Protein AF-A0AA36B0B9-F1 (afdb_monomer_lite)

Structure (mmCIF, N/CA/C/O backbone):
data_AF-A0AA36B0B9-F1
#
_entry.id   AF-A0AA36B0B9-F1
#
loop_
_atom_site.group_PDB
_atom_site.id
_atom_site.type_symbol
_atom_site.label_atom_id
_atom_site.label_alt_id
_atom_site.label_comp_id
_atom_site.label_asym_id
_atom_site.label_entity_id
_atom_site.label_seq_id
_atom_site.pdbx_PDB_ins_code
_atom_site.Cartn_x
_atom_site.Cartn_y
_atom_site.Cartn_z
_atom_site.occupancy
_atom_site.B_iso_or_equiv
_atom_site.auth_seq_id
_atom_site.auth_comp_id
_atom_site.auth_asym_id
_atom_site.auth_atom_id
_atom_site.pdbx_PDB_model_num
ATOM 1 N N . MET A 1 1 ? 51.463 -8.837 -6.310 1.00 47.09 1 MET A N 1
ATOM 2 C CA . MET A 1 1 ? 50.079 -8.739 -6.824 1.00 47.09 1 MET A CA 1
ATOM 3 C C . MET A 1 1 ? 49.243 -9.817 -6.148 1.00 47.09 1 MET A C 1
ATOM 5 O O . MET A 1 1 ? 49.534 -10.988 -6.339 1.00 47.09 1 MET A O 1
ATOM 9 N N . ARG A 1 2 ? 48.297 -9.448 -5.275 1.00 46.97 2 ARG A N 1
ATOM 10 C CA . ARG A 1 2 ? 47.425 -10.401 -4.565 1.00 46.97 2 ARG A CA 1
ATOM 11 C C . ARG A 1 2 ? 46.109 -10.526 -5.333 1.00 46.97 2 ARG A C 1
ATOM 13 O O . ARG A 1 2 ? 45.317 -9.591 -5.326 1.00 46.97 2 ARG A O 1
ATOM 20 N N . CYS A 1 3 ? 45.891 -11.656 -5.999 1.00 54.66 3 CYS A N 1
ATOM 21 C CA . CYS A 1 3 ? 44.579 -12.015 -6.536 1.00 54.66 3 CYS A CA 1
ATOM 22 C C . CYS A 1 3 ? 43.652 -12.417 -5.376 1.00 54.66 3 CYS A C 1
ATOM 24 O O . CYS A 1 3 ? 44.050 -13.187 -4.503 1.00 54.66 3 CYS A O 1
ATOM 26 N N . HIS A 1 4 ? 42.421 -11.897 -5.352 1.00 61.12 4 HIS A N 1
ATOM 27 C CA . HIS A 1 4 ? 41.407 -12.234 -4.347 1.00 61.12 4 HIS A CA 1
ATOM 28 C C . HIS A 1 4 ? 40.886 -13.668 -4.561 1.00 61.12 4 HIS A C 1
ATOM 30 O O . HIS A 1 4 ? 39.875 -13.892 -5.221 1.00 61.12 4 HIS A O 1
ATOM 36 N N . ALA A 1 5 ? 41.587 -14.646 -3.990 1.00 58.28 5 ALA A N 1
ATOM 37 C CA . ALA A 1 5 ? 41.318 -16.083 -4.096 1.00 58.28 5 ALA A CA 1
ATOM 38 C C . ALA A 1 5 ? 40.182 -16.586 -3.172 1.00 58.28 5 ALA A C 1
ATOM 40 O O . ALA A 1 5 ? 40.292 -17.653 -2.582 1.00 58.28 5 ALA A O 1
ATOM 41 N N . GLY A 1 6 ? 39.100 -15.816 -3.002 1.00 57.31 6 GLY A N 1
ATOM 42 C CA . GLY A 1 6 ? 37.990 -16.176 -2.099 1.00 57.31 6 GLY A CA 1
ATOM 43 C C . GLY A 1 6 ? 36.707 -16.648 -2.789 1.00 57.31 6 GLY A C 1
ATOM 44 O O . GLY A 1 6 ? 35.738 -16.966 -2.108 1.00 57.31 6 GLY A O 1
ATOM 45 N N . ARG A 1 7 ? 36.649 -16.616 -4.127 1.00 56.81 7 ARG A N 1
ATOM 46 C CA . ARG A 1 7 ? 35.413 -16.885 -4.886 1.00 56.81 7 ARG A CA 1
ATOM 47 C C . ARG A 1 7 ? 35.682 -17.436 -6.292 1.00 56.81 7 ARG A C 1
ATOM 49 O O . ARG A 1 7 ? 35.030 -17.055 -7.258 1.00 56.81 7 ARG A O 1
ATOM 56 N N . CYS A 1 8 ? 36.740 -18.235 -6.412 1.00 53.53 8 CYS A N 1
ATOM 57 C CA . CYS A 1 8 ? 37.037 -18.987 -7.625 1.00 53.53 8 CYS A CA 1
ATOM 58 C C . CYS A 1 8 ? 36.591 -20.426 -7.381 1.00 53.53 8 CYS A C 1
ATOM 60 O O . CYS A 1 8 ? 37.296 -21.189 -6.724 1.00 53.53 8 CYS A O 1
ATOM 62 N N . ASP A 1 9 ? 35.417 -20.784 -7.888 1.00 60.59 9 ASP A N 1
ATOM 63 C CA . ASP A 1 9 ? 34.773 -22.075 -7.634 1.00 60.59 9 ASP A CA 1
ATOM 64 C C . ASP A 1 9 ? 35.357 -23.186 -8.519 1.00 60.59 9 ASP A C 1
ATOM 66 O O . ASP A 1 9 ? 34.605 -23.997 -9.047 1.00 60.59 9 ASP A O 1
ATOM 70 N N . GLY A 1 10 ? 36.678 -23.174 -8.759 1.00 55.34 10 GLY A N 1
ATOM 71 C CA . GLY A 1 10 ? 37.437 -24.247 -9.417 1.00 55.34 10 GLY A CA 1
ATOM 72 C C . GLY A 1 10 ? 36.751 -24.882 -10.627 1.00 55.34 10 GLY A C 1
ATOM 73 O O . GLY A 1 10 ? 36.860 -26.092 -10.817 1.00 55.34 10 GLY A O 1
ATOM 74 N N . GLY A 1 11 ? 35.985 -24.096 -11.391 1.00 57.12 11 GLY A N 1
ATOM 75 C CA . GLY A 1 11 ? 35.066 -24.629 -12.380 1.00 57.12 11 GLY A CA 1
ATOM 76 C C . GLY A 1 11 ? 35.866 -25.377 -13.426 1.00 57.12 11 GLY A C 1
ATOM 77 O O . GLY A 1 11 ? 36.594 -24.747 -14.192 1.00 57.12 11 GLY A O 1
ATOM 78 N N . ALA A 1 12 ? 35.745 -26.708 -13.433 1.00 58.59 12 ALA A N 1
ATOM 79 C CA . ALA A 1 12 ? 36.278 -27.551 -14.489 1.00 58.59 12 ALA A CA 1
ATOM 80 C C . ALA A 1 12 ? 35.961 -26.876 -15.824 1.00 58.59 12 ALA A C 1
ATOM 82 O O . ALA A 1 12 ? 34.815 -26.470 -16.037 1.00 58.59 12 ALA A O 1
ATOM 83 N N . PHE A 1 13 ? 36.982 -26.694 -16.662 1.00 56.44 13 PHE A N 1
ATOM 84 C CA . PHE A 1 13 ? 36.876 -26.071 -17.976 1.00 56.44 13 PHE A CA 1
ATOM 85 C C . PHE A 1 13 ? 35.848 -26.874 -18.782 1.00 56.44 13 PHE A C 1
ATOM 87 O O . PHE A 1 13 ? 36.167 -27.901 -19.378 1.00 56.44 13 PHE A O 1
ATOM 94 N N . ARG A 1 14 ? 34.568 -26.493 -18.691 1.00 61.16 14 ARG A N 1
ATOM 95 C CA . ARG A 1 14 ? 33.491 -27.186 -19.389 1.00 61.16 14 ARG A CA 1
ATOM 96 C C . ARG A 1 14 ? 33.764 -26.968 -20.866 1.00 61.16 14 ARG A C 1
ATOM 98 O O . ARG A 1 14 ? 33.907 -25.822 -21.294 1.00 61.16 14 ARG A O 1
ATOM 105 N N . ALA A 1 15 ? 33.859 -28.061 -21.620 1.00 61.28 15 ALA A N 1
ATOM 106 C CA . ALA A 1 15 ? 33.877 -27.994 -23.071 1.00 61.28 15 ALA A CA 1
ATOM 107 C C . ALA A 1 15 ? 32.731 -27.069 -23.528 1.00 61.28 15 ALA A C 1
ATOM 109 O O . ALA A 1 15 ? 31.629 -27.174 -22.973 1.00 61.28 15 ALA A O 1
ATOM 110 N N . PRO A 1 16 ? 32.977 -26.131 -24.461 1.00 61.66 16 PRO A N 1
ATOM 111 C CA . PRO A 1 16 ? 31.937 -25.227 -24.923 1.00 61.66 16 PRO A CA 1
ATOM 112 C C . PRO A 1 16 ? 30.772 -26.065 -25.451 1.00 61.66 16 PRO A C 1
ATOM 114 O O . PRO A 1 16 ? 30.942 -26.894 -26.345 1.00 61.66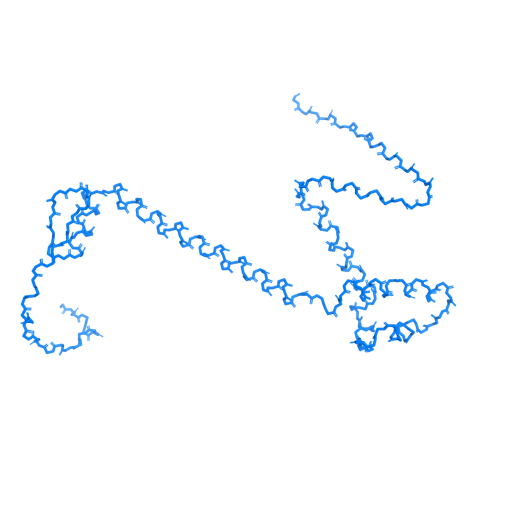 16 PRO A O 1
ATOM 117 N N . ALA A 1 17 ? 29.601 -25.887 -24.838 1.00 62.81 17 ALA A N 1
ATOM 118 C CA . ALA A 1 17 ? 28.364 -26.504 -25.293 1.00 62.81 17 ALA A CA 1
ATOM 119 C C . ALA A 1 17 ? 28.145 -26.171 -26.784 1.00 62.81 17 ALA A C 1
ATOM 121 O O . ALA A 1 17 ? 28.557 -25.089 -27.219 1.00 62.81 17 ALA A O 1
ATOM 122 N N . PRO A 1 18 ? 27.520 -27.069 -27.571 1.00 57.31 18 PRO A N 1
ATOM 123 C CA . PRO A 1 18 ? 27.262 -26.813 -28.984 1.00 57.31 18 PRO A CA 1
ATOM 124 C C . PRO A 1 18 ? 26.549 -25.468 -29.136 1.00 57.31 18 PRO A C 1
A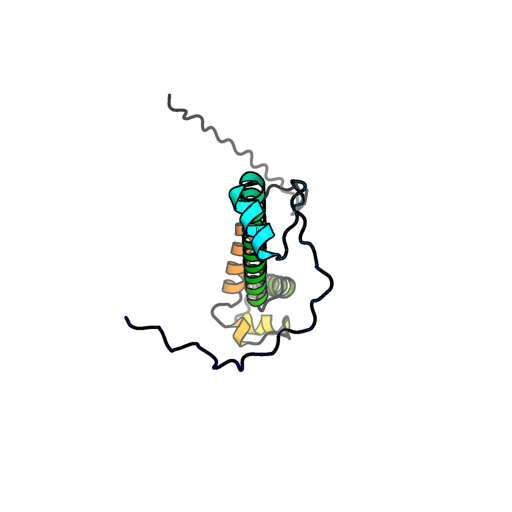TOM 126 O O . PRO A 1 18 ? 25.562 -25.210 -28.447 1.00 57.31 18 PRO A O 1
ATOM 129 N N . SER A 1 19 ? 27.113 -24.614 -29.998 1.00 59.12 19 SER A N 1
ATOM 130 C CA . SER A 1 19 ? 26.667 -23.247 -30.278 1.00 59.12 19 SER A CA 1
ATOM 131 C C . SER A 1 19 ? 25.138 -23.189 -30.352 1.00 59.12 19 SER A C 1
ATOM 133 O O . SER A 1 19 ? 24.585 -23.668 -31.347 1.00 59.12 19 SER A O 1
ATOM 135 N N . PRO A 1 20 ? 24.433 -22.610 -29.358 1.00 59.88 20 PRO A N 1
ATOM 136 C CA . PRO A 1 20 ? 23.011 -22.361 -29.519 1.00 59.88 20 PRO A CA 1
ATOM 137 C C . PRO A 1 20 ? 22.862 -21.458 -30.742 1.00 59.88 20 PRO A C 1
ATOM 139 O O . PRO A 1 20 ? 23.645 -20.519 -30.902 1.00 59.88 20 PRO A O 1
ATOM 142 N N . ALA A 1 21 ? 21.921 -21.787 -31.634 1.00 62.19 21 ALA A N 1
ATOM 143 C CA . ALA A 1 21 ? 21.576 -20.960 -32.787 1.00 62.19 21 ALA A CA 1
ATOM 144 C C . ALA A 1 21 ? 21.596 -19.489 -32.353 1.00 62.19 21 ALA A C 1
ATOM 146 O O . ALA A 1 21 ? 20.929 -19.153 -31.377 1.00 62.19 21 ALA A O 1
ATOM 147 N N . LEU A 1 22 ? 22.460 -18.682 -32.983 1.00 64.50 22 LEU A N 1
ATOM 148 C CA . LEU A 1 22 ? 22.851 -17.344 -32.529 1.00 64.50 22 LEU A CA 1
ATOM 149 C C . LEU A 1 22 ? 21.615 -16.524 -32.137 1.00 64.50 22 LEU A C 1
ATOM 151 O O . LEU A 1 22 ? 20.951 -15.952 -32.997 1.00 64.50 22 LEU A O 1
ATOM 155 N N . VAL A 1 23 ? 21.298 -16.476 -30.841 1.00 76.75 23 VAL A N 1
ATOM 156 C CA . VAL A 1 23 ? 20.215 -15.635 -30.336 1.00 76.75 23 VAL A CA 1
ATOM 157 C C . VAL A 1 23 ? 20.712 -14.203 -30.463 1.00 76.75 23 VAL A C 1
ATOM 159 O O . VAL A 1 23 ? 21.565 -13.762 -29.689 1.00 76.75 23 VAL A O 1
ATOM 162 N N . SER A 1 24 ? 20.236 -13.495 -31.484 1.00 87.50 24 SER A N 1
ATOM 163 C CA . SER A 1 24 ? 20.523 -12.079 -31.657 1.00 87.50 24 SER A CA 1
ATOM 164 C C . SER A 1 24 ? 19.704 -11.268 -30.657 1.00 87.50 24 SER A C 1
ATOM 166 O O . SER A 1 24 ? 18.507 -11.468 -30.463 1.00 87.50 24 SER A O 1
ATOM 168 N N . PHE A 1 25 ? 20.372 -10.342 -29.980 1.00 92.44 25 PHE A N 1
ATOM 169 C CA . PHE A 1 25 ? 19.751 -9.372 -29.092 1.00 92.44 25 PHE A CA 1
ATOM 170 C C . PHE A 1 25 ? 19.694 -8.030 -29.809 1.00 92.44 25 PHE A C 1
ATOM 172 O O . PHE A 1 25 ? 20.628 -7.231 -29.717 1.00 92.44 25 PHE A O 1
ATOM 179 N N . ASP A 1 26 ? 18.597 -7.781 -30.512 1.00 95.19 26 ASP A N 1
ATOM 180 C CA . ASP A 1 26 ? 18.438 -6.588 -31.342 1.00 95.19 26 ASP A CA 1
ATOM 181 C C . ASP A 1 26 ? 18.070 -5.359 -30.508 1.00 95.19 26 ASP A C 1
ATOM 183 O O . ASP A 1 26 ? 17.364 -5.443 -29.499 1.00 95.19 26 ASP A O 1
ATOM 187 N N . CYS A 1 27 ? 18.594 -4.190 -30.874 1.00 95.12 27 CYS A N 1
ATOM 188 C CA . CYS A 1 27 ? 18.234 -2.943 -30.216 1.00 95.12 27 CYS A CA 1
ATOM 189 C C . CYS A 1 27 ? 16.892 -2.413 -30.741 1.00 95.12 27 CYS A C 1
ATOM 191 O O . CYS A 1 27 ? 16.731 -2.175 -31.927 1.00 95.12 27 CYS A O 1
ATOM 193 N N . ASP A 1 28 ? 15.954 -2.109 -29.844 1.00 93.94 28 ASP A N 1
ATOM 194 C CA . ASP A 1 28 ? 14.626 -1.595 -30.237 1.00 93.94 28 ASP A CA 1
ATOM 195 C C . ASP A 1 28 ? 14.677 -0.152 -30.780 1.00 93.94 28 ASP A C 1
ATOM 197 O O . ASP A 1 28 ? 13.677 0.385 -31.245 1.00 93.94 28 ASP A O 1
ATOM 201 N N . HIS A 1 29 ? 15.831 0.511 -30.663 1.00 93.50 29 HIS A N 1
ATOM 202 C CA . HIS A 1 29 ? 16.013 1.930 -30.979 1.00 93.50 29 HIS A CA 1
ATOM 203 C C . HIS A 1 29 ? 16.984 2.172 -32.140 1.00 93.50 29 HIS A C 1
ATOM 205 O O . HIS A 1 29 ? 17.138 3.312 -32.576 1.00 93.50 29 HIS A O 1
ATOM 211 N N . CYS A 1 30 ? 17.661 1.128 -32.628 1.00 94.88 30 CYS A N 1
ATOM 212 C CA . CYS A 1 30 ? 18.486 1.183 -33.830 1.00 94.88 30 CYS A CA 1
ATOM 213 C C . CYS A 1 30 ? 18.720 -0.220 -34.402 1.00 94.88 30 CYS A C 1
ATOM 215 O O . CYS A 1 30 ? 18.616 -1.212 -33.695 1.00 94.88 30 CYS A O 1
ATOM 217 N N . SER A 1 31 ? 19.143 -0.318 -35.659 1.00 93.81 31 SER A N 1
ATOM 218 C CA . SER A 1 31 ? 19.304 -1.598 -36.369 1.00 93.81 31 SER A CA 1
ATOM 219 C C . SER A 1 31 ? 20.538 -2.424 -35.957 1.00 93.81 31 SER A C 1
ATOM 221 O O . SER A 1 31 ? 21.072 -3.177 -36.766 1.00 93.81 31 SER A O 1
ATOM 223 N N . ARG A 1 32 ? 21.056 -2.260 -34.732 1.00 93.75 32 ARG A N 1
ATOM 224 C CA . ARG A 1 32 ? 22.209 -3.027 -34.235 1.00 93.75 32 ARG A CA 1
ATOM 225 C C . ARG A 1 32 ? 21.757 -4.268 -33.479 1.00 93.75 32 ARG A C 1
ATOM 227 O O . ARG A 1 32 ? 20.934 -4.175 -32.570 1.00 93.75 32 ARG A O 1
ATOM 234 N N . SER A 1 33 ? 22.393 -5.387 -33.793 1.00 94.56 33 SER A N 1
ATOM 235 C CA . SER A 1 33 ? 22.240 -6.667 -33.112 1.00 94.56 33 SER A CA 1
ATOM 236 C C . SER A 1 33 ? 23.474 -6.994 -32.269 1.00 94.56 33 SER A C 1
ATOM 238 O O . SER A 1 33 ? 24.598 -6.585 -32.574 1.00 94.56 33 SER A O 1
ATOM 240 N N . PHE A 1 34 ? 23.263 -7.701 -31.162 1.00 93.19 34 PHE A N 1
ATOM 241 C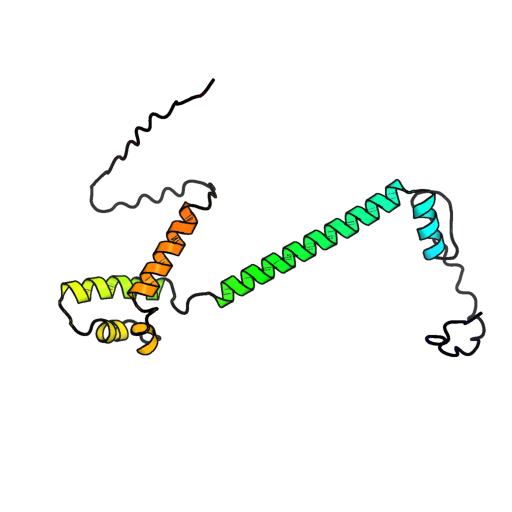 CA . PHE A 1 34 ? 24.318 -8.098 -30.231 1.00 93.19 34 PHE A CA 1
ATOM 242 C C . PHE A 1 34 ? 24.247 -9.597 -29.962 1.00 93.19 34 PHE A C 1
ATOM 244 O O . PHE A 1 34 ? 23.168 -10.173 -29.931 1.00 93.19 34 PHE A O 1
ATOM 251 N N . LEU A 1 35 ? 25.393 -10.219 -29.690 1.00 91.44 35 LEU A N 1
ATOM 252 C CA . LEU A 1 35 ? 25.470 -11.643 -29.333 1.00 91.44 35 LEU A CA 1
ATOM 253 C C . LEU A 1 35 ? 25.044 -11.924 -27.884 1.00 91.44 35 LEU A C 1
ATOM 255 O O . LEU A 1 35 ? 24.850 -13.071 -27.499 1.00 91.44 35 LEU A O 1
ATOM 259 N N . THR A 1 36 ? 24.938 -10.883 -27.051 1.00 93.19 36 THR A N 1
ATOM 260 C CA . THR A 1 36 ? 24.578 -11.012 -25.634 1.00 93.19 36 THR A CA 1
ATOM 261 C C . THR A 1 36 ? 23.618 -9.912 -25.188 1.00 93.19 36 THR A C 1
ATOM 263 O O . THR A 1 36 ? 23.718 -8.754 -25.608 1.00 93.19 36 THR A O 1
ATOM 266 N N . ALA A 1 37 ? 22.733 -10.250 -24.246 1.00 93.19 37 ALA A N 1
ATOM 267 C CA . ALA A 1 37 ? 21.834 -9.292 -23.602 1.00 93.19 37 ALA A CA 1
ATOM 268 C C . ALA A 1 37 ? 22.592 -8.151 -22.896 1.00 93.19 37 ALA A C 1
ATOM 270 O O . ALA A 1 37 ? 22.156 -6.997 -22.913 1.00 93.19 37 ALA A O 1
ATOM 271 N N . VAL A 1 38 ? 23.751 -8.459 -22.298 1.00 94.69 38 VAL A N 1
ATOM 272 C CA . VAL A 1 38 ? 24.611 -7.467 -21.635 1.00 94.69 38 VAL A CA 1
ATOM 273 C C . VAL A 1 38 ? 25.170 -6.473 -22.653 1.00 94.69 38 VAL A C 1
ATOM 275 O O . VAL A 1 38 ? 25.101 -5.269 -22.407 1.00 94.69 38 VAL A O 1
ATOM 278 N N . GLY A 1 39 ? 25.640 -6.951 -23.812 1.00 95.19 39 GLY A N 1
ATOM 279 C CA . GLY A 1 39 ? 26.121 -6.100 -24.903 1.00 95.19 39 GLY A CA 1
ATOM 280 C C . GLY A 1 39 ? 25.046 -5.131 -25.398 1.00 95.19 39 GLY A C 1
ATOM 281 O O . GLY A 1 39 ? 25.285 -3.923 -25.460 1.00 95.19 39 GLY A O 1
ATOM 282 N N . ARG A 1 40 ? 23.819 -5.626 -25.617 1.00 95.44 40 ARG A N 1
ATOM 283 C CA . ARG A 1 40 ? 22.654 -4.783 -25.940 1.00 95.44 40 ARG A CA 1
ATOM 284 C C . ARG A 1 40 ? 22.375 -3.750 -24.847 1.00 95.44 40 ARG A C 1
ATOM 286 O O . ARG A 1 40 ? 22.151 -2.578 -25.144 1.00 95.44 40 ARG A O 1
ATOM 293 N N . SER A 1 41 ? 22.410 -4.143 -23.571 1.00 94.62 41 SER A N 1
ATOM 294 C CA . SER A 1 41 ? 22.164 -3.207 -22.467 1.00 94.62 41 SER A CA 1
ATOM 295 C C . SER A 1 41 ? 23.229 -2.114 -22.374 1.00 94.62 41 SER A C 1
ATOM 297 O O . SER A 1 41 ? 22.876 -0.955 -22.153 1.00 94.62 41 SER A O 1
ATOM 299 N N . GLN A 1 42 ? 24.509 -2.455 -22.534 1.00 96.06 42 GLN A N 1
ATOM 300 C CA . GLN A 1 42 ? 25.597 -1.477 -22.549 1.00 96.06 42 GLN A CA 1
ATOM 301 C C . GLN A 1 42 ? 25.442 -0.518 -23.727 1.00 96.06 42 GLN A C 1
ATOM 303 O O . GLN A 1 42 ? 25.514 0.698 -23.547 1.00 96.06 42 GLN A O 1
ATOM 308 N N . HIS A 1 43 ? 25.133 -1.046 -24.910 1.00 96.75 43 HIS A N 1
ATOM 309 C CA . HIS A 1 43 ? 24.845 -0.231 -26.077 1.00 96.75 43 HIS A CA 1
ATOM 310 C C . HIS A 1 43 ? 23.714 0.775 -25.819 1.00 96.75 43 HIS A C 1
ATOM 312 O O . HIS A 1 43 ? 23.907 1.964 -26.067 1.00 96.75 43 HIS A O 1
ATOM 318 N N . ILE A 1 44 ? 22.585 0.342 -25.244 1.00 96.31 44 ILE A N 1
ATOM 319 C CA . ILE A 1 44 ? 21.472 1.237 -24.889 1.00 96.31 44 ILE A CA 1
ATOM 320 C C . ILE A 1 44 ? 21.938 2.337 -23.925 1.00 96.31 44 ILE A C 1
ATOM 322 O O . ILE A 1 44 ? 21.590 3.496 -24.117 1.00 96.31 44 ILE A O 1
ATOM 326 N N . ARG A 1 45 ? 22.775 2.025 -22.927 1.00 95.50 45 ARG A N 1
ATOM 327 C CA . ARG A 1 45 ? 23.294 3.036 -21.984 1.00 95.50 45 ARG A CA 1
ATOM 328 C C . ARG A 1 45 ? 24.149 4.104 -22.668 1.00 95.50 45 ARG A C 1
ATOM 330 O O . ARG A 1 45 ? 24.029 5.273 -22.316 1.00 95.50 45 ARG A O 1
ATOM 337 N N . HIS A 1 46 ? 24.992 3.714 -23.623 1.00 95.81 46 HIS A N 1
ATOM 338 C CA . HIS A 1 46 ? 25.938 4.628 -24.270 1.00 95.81 46 HIS A CA 1
ATOM 339 C C . HIS A 1 46 ? 25.367 5.352 -25.494 1.00 95.81 46 HIS A C 1
ATOM 341 O O . HIS A 1 46 ? 25.729 6.499 -25.740 1.00 95.81 46 HIS A O 1
ATOM 347 N N . LYS A 1 47 ? 24.511 4.696 -26.286 1.00 97.25 47 LYS A N 1
ATOM 348 C CA . LYS A 1 47 ? 23.965 5.238 -27.542 1.00 97.25 47 LYS A CA 1
ATOM 349 C C . LYS A 1 47 ? 22.525 5.729 -27.423 1.00 97.25 47 LYS A C 1
ATOM 351 O O . LYS A 1 47 ? 22.124 6.582 -28.205 1.00 97.25 47 LYS A O 1
ATOM 356 N N . HIS A 1 48 ? 21.782 5.267 -26.418 1.00 96.31 48 HIS A N 1
ATOM 357 C CA . HIS A 1 48 ? 20.403 5.681 -26.154 1.00 96.31 48 HIS A CA 1
ATOM 358 C C . HIS A 1 48 ? 20.220 6.121 -24.685 1.00 96.31 48 HIS A C 1
ATOM 360 O O . HIS A 1 48 ? 19.396 5.555 -23.958 1.00 96.31 48 HIS A O 1
ATOM 366 N N . PRO A 1 49 ? 20.971 7.137 -24.210 1.00 94.81 49 PRO A N 1
ATOM 367 C CA . PRO A 1 49 ? 20.969 7.528 -22.799 1.00 94.81 49 PRO A CA 1
ATOM 368 C C . PRO A 1 49 ? 19.588 7.979 -22.306 1.00 94.81 49 PRO A C 1
ATOM 370 O O . PRO A 1 49 ? 19.221 7.667 -21.176 1.00 94.81 49 PRO A O 1
ATOM 373 N N . ALA A 1 50 ? 18.790 8.638 -23.155 1.00 95.81 50 ALA A N 1
ATOM 374 C CA . ALA A 1 50 ? 17.420 9.035 -22.825 1.00 95.81 50 ALA A CA 1
ATOM 375 C C . ALA A 1 50 ? 16.538 7.822 -22.482 1.00 95.81 50 ALA A C 1
ATOM 377 O O . ALA A 1 50 ? 15.876 7.808 -21.445 1.00 95.81 50 ALA A O 1
ATOM 378 N N . VAL A 1 51 ? 16.609 6.757 -23.287 1.00 95.25 51 VAL A N 1
ATOM 379 C CA . VAL A 1 51 ? 15.896 5.495 -23.035 1.00 95.25 51 VAL A CA 1
ATOM 380 C C . VAL A 1 51 ? 16.407 4.837 -21.755 1.00 95.25 51 VAL A C 1
ATOM 382 O O . VAL A 1 51 ? 15.621 4.410 -20.909 1.00 95.25 51 VAL A O 1
ATOM 385 N N . ALA A 1 52 ? 17.728 4.758 -21.581 1.00 94.50 52 ALA A N 1
ATOM 386 C CA . ALA A 1 52 ? 18.324 4.164 -20.389 1.00 94.50 52 ALA A CA 1
ATOM 387 C C . ALA A 1 52 ? 17.931 4.917 -19.104 1.00 94.50 52 ALA A C 1
ATOM 389 O O . ALA A 1 52 ? 17.754 4.297 -18.053 1.00 94.50 52 ALA A O 1
ATOM 390 N N . ASN A 1 53 ? 17.795 6.243 -19.175 1.00 97.25 53 ASN A N 1
ATOM 391 C CA . ASN A 1 53 ? 17.320 7.083 -18.078 1.00 97.25 53 ASN A CA 1
ATOM 392 C C . ASN A 1 53 ? 15.833 6.851 -17.807 1.00 97.25 53 ASN A C 1
ATOM 394 O O . ASN A 1 53 ? 15.473 6.597 -16.660 1.00 97.25 53 ASN A O 1
ATOM 398 N N . ALA A 1 54 ? 14.991 6.846 -18.843 1.00 96.12 54 ALA A N 1
ATOM 399 C CA . ALA A 1 54 ? 13.560 6.578 -18.711 1.00 96.12 54 ALA A CA 1
ATOM 400 C C . ALA A 1 54 ? 13.295 5.216 -18.049 1.00 96.12 54 ALA A C 1
ATOM 402 O O . ALA A 1 54 ? 12.529 5.136 -17.091 1.00 96.12 54 ALA A O 1
ATOM 403 N N . ARG A 1 55 ? 14.013 4.160 -18.467 1.00 94.75 55 ARG A N 1
ATOM 404 C CA . ARG A 1 55 ? 13.926 2.826 -17.843 1.00 94.75 55 ARG A CA 1
ATOM 405 C C . ARG A 1 55 ? 14.318 2.850 -16.361 1.00 94.75 55 ARG A C 1
ATOM 407 O O . ARG A 1 55 ? 13.648 2.229 -15.540 1.00 94.75 55 ARG A O 1
ATOM 414 N N . ARG A 1 56 ? 15.377 3.584 -15.996 1.00 95.81 56 ARG A N 1
ATOM 415 C CA . ARG A 1 56 ? 15.802 3.740 -14.592 1.00 95.81 56 ARG A C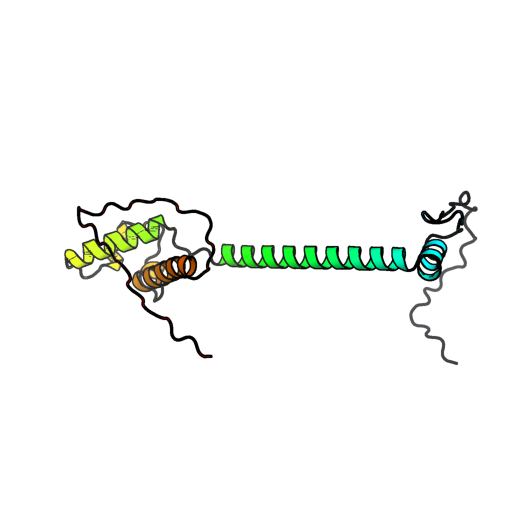A 1
ATOM 416 C C . ARG A 1 56 ? 14.774 4.497 -13.750 1.00 95.81 56 ARG A C 1
ATOM 418 O O . ARG A 1 56 ? 14.513 4.093 -12.620 1.00 95.81 56 ARG A O 1
ATOM 425 N N . ILE A 1 57 ? 14.189 5.564 -14.292 1.00 97.38 57 ILE A N 1
ATOM 426 C CA . ILE A 1 57 ? 13.145 6.347 -13.618 1.00 97.38 57 ILE A CA 1
ATOM 427 C C . ILE A 1 57 ? 11.901 5.482 -13.402 1.00 97.38 57 ILE A C 1
ATOM 429 O O . ILE A 1 57 ? 11.410 5.415 -12.280 1.00 97.38 57 ILE A O 1
ATOM 433 N N . ALA A 1 58 ? 11.446 4.761 -14.430 1.00 97.19 58 ALA A N 1
ATOM 434 C CA . ALA A 1 58 ? 10.294 3.867 -14.333 1.00 97.19 58 ALA A CA 1
ATOM 435 C C . ALA A 1 58 ? 10.482 2.800 -13.239 1.00 97.19 58 ALA A C 1
ATOM 437 O O . ALA A 1 58 ? 9.647 2.689 -12.344 1.00 97.19 58 ALA A O 1
ATOM 438 N N . ALA A 1 59 ? 11.626 2.105 -13.229 1.00 96.81 59 ALA A N 1
ATOM 439 C CA . ALA A 1 59 ? 11.940 1.118 -12.193 1.00 96.81 59 ALA A CA 1
ATOM 440 C C . ALA A 1 59 ? 11.972 1.736 -10.782 1.00 96.81 59 ALA A C 1
ATOM 442 O O . ALA A 1 59 ? 11.548 1.122 -9.803 1.00 96.81 59 ALA A O 1
ATOM 443 N N . ARG A 1 60 ? 12.455 2.980 -10.653 1.00 98.06 60 ARG A N 1
ATOM 444 C CA . ARG A 1 60 ? 12.452 3.691 -9.370 1.00 98.06 60 ARG A CA 1
ATOM 445 C C . ARG A 1 60 ? 11.037 4.058 -8.919 1.00 98.06 60 ARG A C 1
ATOM 447 O O . ARG A 1 60 ? 10.744 3.935 -7.731 1.00 98.06 60 ARG A O 1
ATOM 454 N N . LEU A 1 61 ? 10.178 4.502 -9.834 1.00 97.88 61 LEU A N 1
ATOM 455 C CA . LEU A 1 61 ? 8.780 4.821 -9.538 1.00 97.88 61 LEU A CA 1
ATOM 456 C C . LEU A 1 61 ? 8.007 3.576 -9.095 1.00 97.88 61 LEU A C 1
ATOM 458 O O . LEU A 1 61 ? 7.276 3.646 -8.110 1.00 97.88 61 LEU A O 1
ATOM 462 N N . GLU A 1 62 ? 8.242 2.431 -9.734 1.00 97.75 62 GLU A N 1
ATOM 463 C CA . GLU A 1 62 ? 7.662 1.147 -9.331 1.00 97.75 62 GLU A CA 1
ATOM 464 C C . GLU A 1 62 ? 8.081 0.756 -7.903 1.00 97.75 62 GLU A C 1
ATOM 466 O O . GLU A 1 62 ? 7.238 0.432 -7.065 1.00 97.75 62 GLU A O 1
ATOM 471 N N . GLN A 1 63 ? 9.371 0.884 -7.567 1.00 97.69 63 GLN A N 1
ATOM 472 C CA . GLN A 1 63 ? 9.853 0.649 -6.199 1.00 97.69 63 GLN A CA 1
ATOM 473 C C . GLN A 1 63 ? 9.200 1.586 -5.173 1.00 97.69 63 GLN A C 1
ATOM 475 O O . GLN A 1 63 ? 8.879 1.163 -4.060 1.00 97.69 63 GLN A O 1
ATOM 480 N N . ILE A 1 64 ? 9.015 2.863 -5.522 1.00 97.12 64 ILE A N 1
ATOM 481 C CA . ILE A 1 64 ? 8.345 3.840 -4.655 1.00 97.12 64 ILE A CA 1
ATOM 482 C C . ILE A 1 64 ? 6.877 3.454 -4.456 1.00 97.12 64 ILE A C 1
ATOM 484 O O . ILE A 1 64 ? 6.404 3.485 -3.319 1.00 97.12 64 ILE A O 1
ATOM 488 N N . ALA A 1 65 ? 6.174 3.072 -5.524 1.00 97.31 65 ALA A N 1
ATOM 489 C CA . ALA A 1 65 ? 4.784 2.634 -5.464 1.00 97.31 65 ALA A CA 1
ATOM 490 C C . ALA A 1 65 ? 4.630 1.403 -4.563 1.00 97.31 65 ALA A C 1
ATOM 492 O O . ALA A 1 65 ? 3.827 1.432 -3.631 1.00 97.31 65 ALA A O 1
ATOM 493 N N . LYS A 1 66 ? 5.480 0.383 -4.745 1.00 97.19 66 LYS A N 1
ATOM 494 C CA . LYS A 1 66 ? 5.508 -0.804 -3.883 1.00 97.19 66 LYS A CA 1
ATOM 495 C C . LYS A 1 66 ? 5.734 -0.438 -2.415 1.00 97.19 66 LYS A C 1
ATOM 497 O O . LYS A 1 66 ? 4.944 -0.808 -1.559 1.00 97.19 66 LYS A O 1
ATOM 502 N N . LYS A 1 67 ? 6.745 0.386 -2.120 1.00 97.75 67 LYS A N 1
ATOM 503 C CA . LYS A 1 67 ? 7.035 0.823 -0.744 1.00 97.75 67 LYS A CA 1
ATOM 504 C C . LYS A 1 67 ? 5.876 1.602 -0.109 1.00 97.75 67 LYS A C 1
ATOM 506 O O . LYS A 1 67 ? 5.685 1.532 1.104 1.00 97.75 67 LYS A O 1
ATOM 511 N N . ARG A 1 68 ? 5.129 2.386 -0.894 1.00 96.56 68 ARG A N 1
ATOM 512 C CA . ARG A 1 68 ? 3.924 3.085 -0.421 1.00 96.56 68 ARG A CA 1
ATOM 513 C C . ARG A 1 68 ? 2.792 2.103 -0.131 1.00 96.56 68 ARG A C 1
ATOM 515 O O . ARG A 1 68 ? 2.182 2.225 0.926 1.00 96.56 68 ARG A O 1
ATOM 522 N N . ALA A 1 69 ? 2.572 1.125 -1.006 1.00 95.88 69 ALA A N 1
ATOM 523 C CA . ALA A 1 69 ? 1.595 0.063 -0.788 1.00 95.88 69 ALA A CA 1
ATOM 524 C C . ALA A 1 69 ? 1.920 -0.749 0.478 1.00 95.88 69 ALA A C 1
ATOM 526 O O . ALA A 1 69 ? 1.053 -0.914 1.330 1.00 95.88 69 ALA A O 1
ATOM 527 N N . ASP A 1 70 ? 3.183 -1.141 0.670 1.00 94.50 70 ASP A N 1
ATOM 528 C CA . ASP A 1 70 ? 3.630 -1.873 1.862 1.00 94.50 70 ASP A CA 1
ATOM 529 C C . ASP A 1 70 ? 3.388 -1.067 3.152 1.00 94.50 70 ASP A C 1
ATOM 531 O O . ASP A 1 70 ? 2.938 -1.603 4.164 1.00 94.50 70 ASP A O 1
ATOM 535 N N . ARG A 1 71 ? 3.650 0.249 3.127 1.00 93.50 71 ARG A N 1
ATOM 536 C CA . ARG A 1 71 ? 3.380 1.143 4.267 1.00 93.50 71 ARG A CA 1
ATOM 537 C C . ARG A 1 71 ? 1.889 1.300 4.547 1.00 93.50 71 ARG A C 1
ATOM 539 O O . ARG A 1 71 ? 1.512 1.320 5.714 1.00 93.50 71 ARG A O 1
ATOM 546 N N . ALA A 1 72 ? 1.063 1.416 3.509 1.00 91.56 72 ALA A N 1
ATOM 547 C CA . ALA A 1 72 ? -0.387 1.492 3.655 1.00 91.56 72 ALA A CA 1
ATOM 548 C C . ALA A 1 72 ? -0.947 0.189 4.243 1.00 91.56 72 ALA A C 1
ATOM 550 O O . ALA A 1 72 ? -1.690 0.231 5.217 1.00 91.56 72 ALA A O 1
ATOM 551 N N . ALA A 1 73 ? -0.503 -0.964 3.738 1.00 90.56 73 ALA A N 1
ATOM 552 C CA . ALA A 1 73 ? -0.871 -2.270 4.275 1.00 90.56 73 ALA A CA 1
ATOM 553 C C . ALA A 1 73 ? -0.422 -2.443 5.735 1.00 90.56 73 ALA A C 1
ATOM 555 O O . ALA A 1 73 ? -1.173 -2.962 6.557 1.00 90.56 73 ALA A O 1
ATOM 556 N N . ALA A 1 74 ? 0.776 -1.969 6.092 1.00 87.00 74 ALA A N 1
ATOM 557 C CA . ALA A 1 74 ? 1.244 -1.989 7.476 1.00 87.00 74 ALA A CA 1
ATOM 558 C C . ALA A 1 74 ? 0.404 -1.081 8.390 1.00 87.00 74 ALA A C 1
ATOM 560 O O . ALA A 1 74 ? 0.076 -1.481 9.506 1.00 87.00 74 ALA A O 1
ATOM 561 N N . ALA A 1 75 ? 0.036 0.120 7.931 1.00 82.69 75 ALA A N 1
ATOM 562 C CA . ALA A 1 75 ? -0.834 1.028 8.677 1.00 82.69 75 ALA A CA 1
ATOM 563 C C . ALA A 1 75 ? -2.228 0.422 8.893 1.00 82.69 75 ALA A C 1
ATOM 565 O O . ALA A 1 75 ? -2.736 0.450 10.012 1.00 82.69 75 ALA A O 1
ATOM 566 N N . GLU A 1 76 ? -2.793 -0.201 7.860 1.00 79.94 76 GLU A N 1
ATOM 567 C CA . GLU A 1 76 ? -4.067 -0.915 7.934 1.00 79.94 76 GLU A CA 1
ATOM 568 C C . GLU A 1 76 ? -3.986 -2.103 8.900 1.00 79.94 76 GLU A C 1
ATOM 570 O O . GLU A 1 76 ? -4.819 -2.237 9.791 1.00 79.94 76 GLU A O 1
ATOM 575 N N . ALA A 1 77 ? -2.930 -2.917 8.830 1.00 75.69 77 ALA A N 1
ATOM 576 C CA . ALA A 1 77 ? -2.722 -4.021 9.765 1.00 75.69 77 ALA A CA 1
ATOM 577 C C . ALA A 1 77 ? -2.587 -3.540 11.224 1.00 75.69 77 ALA A C 1
ATOM 579 O O . ALA A 1 77 ? -3.077 -4.194 12.149 1.00 75.69 77 ALA A O 1
ATOM 580 N N . ILE A 1 78 ? -1.949 -2.386 11.453 1.00 73.44 78 ILE A N 1
ATOM 581 C CA . ILE A 1 78 ? -1.898 -1.745 12.775 1.00 73.44 78 ILE A CA 1
ATOM 582 C C . ILE A 1 78 ? -3.294 -1.271 13.196 1.00 73.44 78 ILE A C 1
ATOM 584 O O . ILE A 1 78 ? -3.688 -1.519 14.335 1.00 73.44 78 ILE A O 1
ATOM 588 N N . GLY A 1 79 ? -4.049 -0.629 12.302 1.00 68.12 79 GLY A N 1
ATOM 589 C CA . GLY A 1 79 ? -5.433 -0.214 12.541 1.00 68.12 79 GLY A CA 1
ATOM 590 C C . GLY A 1 79 ? -6.329 -1.394 12.917 1.00 68.12 79 GLY A C 1
ATOM 591 O O . GLY A 1 79 ? -7.034 -1.339 13.922 1.00 68.12 79 GLY A O 1
ATOM 592 N N . GLN A 1 80 ? -6.207 -2.507 12.193 1.00 65.19 80 GLN A N 1
ATOM 593 C CA . GLN A 1 80 ? -6.935 -3.748 12.446 1.00 65.19 80 GLN A CA 1
ATOM 594 C C . GLN A 1 80 ? -6.564 -4.394 13.783 1.00 65.19 80 GLN A C 1
ATOM 596 O O . GLN A 1 80 ? -7.462 -4.845 14.491 1.00 65.19 80 GLN A O 1
ATOM 601 N N . ARG A 1 81 ? -5.275 -4.413 14.159 1.00 61.62 81 ARG A N 1
ATOM 602 C CA . ARG A 1 81 ? -4.813 -4.882 15.483 1.00 61.62 81 ARG A CA 1
ATOM 603 C C . ARG A 1 81 ? -5.278 -3.984 16.627 1.00 61.62 81 ARG A C 1
ATOM 605 O O . ARG A 1 81 ? -5.456 -4.467 17.737 1.00 61.62 81 ARG A O 1
ATOM 612 N N . ARG A 1 82 ? -5.446 -2.687 16.361 1.00 59.09 82 ARG A N 1
ATOM 613 C CA . ARG A 1 82 ? -5.977 -1.696 17.306 1.00 59.09 82 ARG A CA 1
ATOM 614 C C . ARG A 1 82 ? -7.502 -1.599 17.283 1.00 59.09 82 ARG A C 1
ATOM 616 O O . ARG A 1 82 ? -8.028 -0.726 17.975 1.00 59.09 82 ARG A O 1
ATOM 623 N N . ARG A 1 83 ? -8.222 -2.426 16.507 1.00 57.69 83 ARG A N 1
ATOM 624 C CA . ARG A 1 83 ? -9.684 -2.488 16.631 1.00 57.69 83 ARG A CA 1
ATOM 625 C C . ARG A 1 83 ? -9.996 -2.807 18.085 1.00 57.69 83 ARG A C 1
ATOM 627 O O . ARG A 1 83 ? -9.495 -3.787 18.635 1.00 57.69 83 ARG A O 1
ATOM 634 N N . SER A 1 84 ? -10.707 -1.871 18.708 1.00 62.00 84 SER A N 1
ATOM 635 C CA . SER A 1 84 ? -11.010 -1.906 20.128 1.00 62.00 84 SER A CA 1
ATOM 636 C C . SER A 1 84 ? -11.686 -3.232 20.439 1.00 62.00 84 SER A C 1
ATOM 638 O O . SER A 1 84 ? -12.492 -3.725 19.656 1.00 62.00 84 SER A O 1
ATOM 640 N N . CYS A 1 85 ? -11.392 -3.807 21.602 1.00 70.12 85 CYS A N 1
ATOM 641 C CA . CYS A 1 85 ? -12.129 -4.965 22.103 1.00 70.12 85 CYS A CA 1
ATOM 642 C C . CYS A 1 85 ? -13.615 -4.664 22.388 1.00 70.12 85 CYS A C 1
ATOM 644 O O . CYS A 1 85 ? -14.304 -5.537 22.907 1.00 70.12 85 CYS A O 1
ATOM 646 N N . TRP A 1 86 ? -14.076 -3.453 22.064 1.00 77.31 86 TRP A N 1
ATOM 647 C CA . TRP A 1 86 ? -15.429 -2.931 22.159 1.00 77.31 86 TRP A CA 1
ATOM 648 C C . TRP A 1 86 ? -15.957 -2.623 20.758 1.00 77.31 86 TRP A C 1
ATOM 650 O O . TRP A 1 86 ? -15.341 -1.836 20.039 1.00 77.31 86 TRP A O 1
ATOM 660 N N . SER A 1 87 ? -17.073 -3.246 20.391 1.00 81.31 87 SER A N 1
ATOM 661 C CA . SER A 1 87 ? -17.858 -2.853 19.216 1.00 81.31 87 SER A CA 1
ATOM 662 C C . SER A 1 87 ? -18.665 -1.585 19.491 1.00 81.31 87 SER A C 1
ATOM 664 O O . SER A 1 87 ? -18.974 -1.283 20.645 1.00 81.31 87 SER A O 1
ATOM 666 N N . ASP A 1 88 ? -19.015 -0.861 18.434 1.00 78.44 88 ASP A N 1
ATOM 667 C CA . ASP A 1 88 ? -19.830 0.354 18.463 1.00 78.44 88 ASP A CA 1
ATOM 668 C C . ASP A 1 88 ? -21.147 0.140 19.228 1.00 78.44 88 ASP A C 1
ATOM 670 O O . ASP A 1 88 ? -21.535 0.968 20.054 1.00 78.44 88 ASP A O 1
ATOM 674 N N . GLU A 1 89 ? -21.799 -1.008 19.026 1.00 85.25 89 GLU A N 1
ATOM 675 C CA . GLU A 1 89 ? -23.038 -1.374 19.710 1.00 85.25 89 GLU A CA 1
ATOM 676 C C . GLU A 1 89 ? -22.815 -1.594 21.212 1.00 85.25 89 GLU A C 1
ATOM 678 O O . GLU A 1 89 ? -23.593 -1.122 22.040 1.00 85.25 89 GLU A O 1
ATOM 683 N N . GLU A 1 90 ? -21.728 -2.276 21.587 1.00 85.69 90 GLU A N 1
ATOM 684 C CA . GLU A 1 90 ? -21.381 -2.493 22.995 1.00 85.69 90 GLU A CA 1
ATOM 685 C C . GLU A 1 90 ? -21.021 -1.180 23.699 1.00 85.69 90 GLU A C 1
ATOM 687 O O . GLU A 1 90 ? -21.343 -1.015 24.877 1.00 85.69 90 GLU A O 1
ATOM 692 N N . VAL A 1 91 ? -20.387 -0.237 22.991 1.00 83.00 91 VAL A N 1
ATOM 693 C CA . VAL A 1 91 ? -20.115 1.113 23.505 1.00 83.00 91 VAL A CA 1
ATOM 694 C C . VAL A 1 91 ? -21.417 1.889 23.701 1.00 83.00 91 VAL A C 1
ATOM 696 O O . VAL A 1 91 ? -21.593 2.510 24.748 1.00 83.00 91 VAL A O 1
ATOM 699 N N . ALA A 1 92 ? -22.350 1.823 22.748 1.00 85.19 92 ALA A N 1
ATOM 700 C CA . ALA A 1 92 ? -23.644 2.495 22.857 1.00 85.19 92 ALA A CA 1
ATOM 701 C C . ALA A 1 92 ? -24.452 1.994 24.065 1.00 85.19 92 ALA A C 1
ATOM 703 O O . ALA A 1 92 ? -24.940 2.802 24.858 1.00 85.19 92 ALA A O 1
ATOM 704 N N . VAL A 1 93 ? -24.518 0.671 24.261 1.00 87.62 93 VAL A N 1
ATOM 705 C CA . VAL A 1 93 ? -25.167 0.054 25.432 1.00 87.62 93 VAL A CA 1
ATOM 706 C C . VAL A 1 93 ? -24.509 0.520 26.730 1.00 87.62 93 VAL A C 1
ATOM 708 O O . VAL A 1 93 ? -25.189 0.823 27.708 1.00 87.62 93 VAL A O 1
ATOM 711 N N . LEU A 1 94 ? -23.182 0.598 26.750 1.00 86.44 94 LEU A N 1
ATOM 712 C CA . LEU A 1 94 ? -22.415 1.007 27.919 1.00 86.44 94 LEU A CA 1
ATOM 713 C C . LEU A 1 94 ? -22.679 2.479 28.295 1.00 86.44 94 LEU A C 1
ATOM 715 O O . LEU A 1 94 ? -22.909 2.752 29.472 1.00 86.44 94 LEU A O 1
ATOM 719 N N . VAL A 1 95 ? -22.755 3.392 27.318 1.00 83.50 95 VAL A N 1
ATOM 720 C CA . VAL A 1 95 ? -23.122 4.808 27.533 1.00 83.50 95 VAL A CA 1
ATOM 721 C C . VAL A 1 95 ? -24.561 4.945 28.030 1.00 83.50 95 VAL A C 1
ATOM 723 O O . VAL A 1 95 ? -24.830 5.644 29.010 1.00 83.50 95 VAL A O 1
ATOM 726 N N . GLU A 1 96 ? -25.502 4.276 27.361 1.00 86.56 96 GLU A N 1
ATOM 727 C CA . GLU A 1 96 ? -26.923 4.362 27.693 1.00 86.56 96 GLU A CA 1
ATOM 728 C C . GLU A 1 96 ? -27.177 3.850 29.115 1.00 86.56 96 GLU A C 1
ATOM 730 O O . GLU A 1 96 ? -27.736 4.573 29.949 1.00 86.56 96 GLU A O 1
ATOM 735 N N . LYS A 1 97 ? -26.701 2.636 29.424 1.00 88.31 97 LYS A N 1
ATOM 736 C CA . LYS A 1 97 ? -26.937 1.990 30.720 1.00 88.31 97 LYS A CA 1
ATOM 737 C C . LYS A 1 97 ? -26.193 2.656 31.860 1.00 88.31 97 LYS A C 1
ATOM 739 O O . LYS A 1 97 ? -26.750 2.727 32.951 1.00 88.31 97 LYS A O 1
ATOM 744 N N . GLU A 1 98 ? -25.004 3.210 31.637 1.00 84.12 98 GLU A N 1
ATOM 745 C CA . GLU A 1 98 ? -24.365 4.051 32.649 1.00 84.12 98 GLU A CA 1
ATOM 746 C C . GLU A 1 98 ? -25.255 5.254 32.998 1.00 84.12 98 GLU A C 1
ATOM 748 O O . GLU A 1 98 ? -25.548 5.480 34.174 1.00 84.12 98 GLU A O 1
ATOM 753 N N . SER A 1 99 ? -25.758 5.977 31.992 1.00 81.94 99 SER A N 1
ATOM 754 C CA . SER A 1 99 ? -26.596 7.159 32.223 1.00 81.94 99 SER A CA 1
ATOM 755 C C . SER A 1 99 ? -27.891 6.832 32.985 1.00 81.94 99 SER A C 1
ATOM 757 O O . SER A 1 99 ? -28.297 7.582 33.875 1.00 81.94 99 SER A O 1
ATOM 759 N N . GLU A 1 100 ? -28.526 5.697 32.681 1.00 86.19 100 GLU A N 1
ATOM 760 C CA . GLU A 1 100 ? -29.723 5.208 33.374 1.00 86.19 100 GLU A CA 1
ATOM 761 C C . GLU A 1 100 ? -29.418 4.795 34.823 1.00 86.19 100 GLU A C 1
ATOM 763 O O . GLU A 1 100 ? -30.161 5.132 35.750 1.00 86.19 100 GLU A O 1
ATOM 768 N N . LEU A 1 101 ? -28.308 4.087 35.044 1.00 85.81 101 LEU A N 1
ATOM 769 C CA . LEU A 1 101 ? -27.918 3.574 36.359 1.00 85.81 101 LEU A CA 1
ATOM 770 C C . LEU A 1 101 ? -27.457 4.684 37.312 1.00 85.81 101 LEU A C 1
ATOM 772 O O . LEU A 1 101 ? -27.748 4.623 38.509 1.00 85.81 101 LEU A O 1
ATOM 776 N N . ILE A 1 102 ? -26.811 5.727 36.783 1.00 83.31 102 ILE A N 1
ATOM 777 C CA . ILE A 1 102 ? -26.486 6.944 37.539 1.00 83.31 102 ILE A CA 1
ATOM 778 C C . ILE A 1 102 ? -27.773 7.640 37.987 1.00 83.31 102 ILE A C 1
ATOM 780 O O . ILE A 1 102 ? -27.921 7.952 39.168 1.00 83.31 102 ILE A O 1
ATOM 784 N N . LYS A 1 103 ? -28.731 7.842 37.071 1.00 87.31 103 LYS A N 1
ATOM 785 C CA . LYS A 1 103 ? -30.017 8.497 37.381 1.00 87.31 103 LYS A CA 1
ATOM 786 C C . LYS A 1 103 ? -30.828 7.733 38.426 1.00 87.31 103 LYS A C 1
ATOM 788 O O . LYS A 1 103 ? -31.494 8.346 39.252 1.00 87.31 103 LYS A O 1
ATOM 793 N N . THR A 1 104 ? -30.770 6.405 38.397 1.00 87.25 104 THR A N 1
ATOM 794 C CA . THR A 1 104 ? -31.471 5.534 39.354 1.00 87.25 104 THR A CA 1
ATOM 795 C C . THR A 1 104 ? -30.726 5.359 40.683 1.00 87.25 104 THR A C 1
ATOM 797 O O . THR A 1 104 ? -31.277 4.776 41.615 1.00 87.25 104 THR A O 1
ATOM 800 N N . GLY A 1 105 ? -29.500 5.884 40.813 1.00 87.19 105 GLY A N 1
ATOM 801 C CA . GLY A 1 105 ? -28.732 5.874 42.063 1.00 87.19 105 GLY A CA 1
ATOM 802 C C . GLY A 1 105 ? -28.117 4.517 42.420 1.00 87.19 105 GLY A C 1
ATOM 803 O O . GLY A 1 105 ? -27.831 4.246 43.590 1.00 87.19 105 GLY A O 1
ATOM 804 N N . VAL A 1 106 ? -27.909 3.638 41.437 1.00 84.81 106 VAL A N 1
ATOM 805 C CA . VAL A 1 106 ? -27.307 2.320 41.667 1.00 84.81 106 VAL A CA 1
ATOM 806 C C . VAL A 1 106 ? -25.825 2.482 42.005 1.00 84.81 106 VAL A C 1
ATOM 808 O O . VAL A 1 106 ? -25.050 3.017 41.224 1.00 84.81 106 VAL A O 1
ATOM 811 N N . LYS A 1 107 ? -25.397 1.972 43.165 1.00 79.56 107 LYS A N 1
ATOM 812 C CA . LYS A 1 107 ? -24.002 2.110 43.631 1.00 79.56 107 LYS A CA 1
ATOM 813 C C . LYS A 1 107 ? -23.005 1.222 42.879 1.00 79.56 107 LYS A C 1
ATOM 815 O O . LYS A 1 107 ? -21.834 1.562 42.777 1.00 79.56 107 LYS A O 1
ATOM 820 N N . GLN A 1 108 ? -23.453 0.074 42.373 1.00 83.94 108 GLN A N 1
ATOM 821 C CA . GLN A 1 108 ? -22.608 -0.924 41.703 1.00 83.94 108 GLN A CA 1
ATOM 822 C C . GLN A 1 108 ? -22.857 -0.923 40.189 1.00 83.94 108 GLN A C 1
ATOM 824 O O . GLN A 1 108 ? -23.302 -1.920 39.619 1.00 83.94 108 GLN A O 1
ATOM 829 N N . ILE A 1 109 ? -22.591 0.219 39.547 1.00 83.12 109 ILE A N 1
ATOM 830 C CA . ILE A 1 109 ? -22.897 0.467 38.128 1.00 83.12 109 ILE A CA 1
ATOM 831 C C . ILE A 1 109 ? -22.242 -0.589 37.230 1.00 83.12 109 ILE A C 1
ATOM 833 O O . ILE A 1 109 ? -22.931 -1.240 36.454 1.00 83.12 109 ILE A O 1
ATOM 837 N N . ASN A 1 110 ? -20.946 -0.860 37.403 1.00 82.75 110 ASN A N 1
ATOM 838 C CA . ASN A 1 110 ? -20.223 -1.837 36.577 1.00 82.75 110 ASN A CA 1
ATOM 839 C C . ASN A 1 110 ? -20.796 -3.261 36.685 1.00 82.75 110 ASN A C 1
ATOM 841 O O . ASN A 1 110 ? -20.866 -3.978 35.689 1.00 82.75 110 ASN A O 1
ATOM 845 N N . ALA A 1 111 ? -21.245 -3.666 37.877 1.00 84.69 111 ALA A N 1
ATOM 846 C CA . ALA A 1 111 ? -21.870 -4.973 38.080 1.00 84.69 111 ALA A CA 1
ATOM 847 C C . ALA A 1 111 ? -23.264 -5.048 37.435 1.00 84.69 111 ALA A C 1
ATOM 849 O O . ALA A 1 111 ? -23.675 -6.106 36.961 1.00 84.69 111 ALA A O 1
ATOM 850 N N . ALA A 1 112 ? -23.991 -3.928 37.400 1.00 85.94 112 ALA A N 1
ATOM 851 C CA . ALA A 1 112 ? -25.270 -3.834 36.710 1.00 85.94 112 ALA A CA 1
ATOM 852 C C . ALA A 1 112 ? -25.095 -3.813 35.179 1.00 85.94 112 ALA A C 1
ATOM 854 O O . ALA A 1 112 ? -25.819 -4.528 34.491 1.00 85.94 112 ALA A O 1
ATOM 855 N N . ILE A 1 113 ? -24.096 -3.092 34.656 1.00 86.56 113 ILE A N 1
ATOM 856 C CA . ILE A 1 113 ? -23.754 -3.048 33.223 1.00 86.56 113 ILE A CA 1
ATOM 857 C C . ILE A 1 113 ? -23.338 -4.430 32.702 1.00 86.56 113 ILE A C 1
ATOM 859 O O . ILE A 1 113 ? -23.728 -4.806 31.599 1.00 86.56 113 ILE A O 1
ATOM 863 N N . ALA A 1 114 ? -22.625 -5.230 33.504 1.00 87.06 114 ALA A N 1
ATOM 864 C CA . ALA A 1 114 ? -22.206 -6.583 33.122 1.00 87.06 114 ALA A CA 1
ATOM 865 C C . ALA A 1 114 ? -23.370 -7.492 32.678 1.00 87.06 114 ALA A C 1
ATOM 867 O O . ALA A 1 114 ? -23.172 -8.398 31.874 1.00 87.06 114 ALA A O 1
ATOM 868 N N . ARG A 1 115 ? -24.596 -7.234 33.153 1.00 88.25 115 ARG A N 1
ATOM 869 C CA . ARG A 1 115 ? -25.798 -7.990 32.759 1.00 88.25 115 ARG A CA 1
ATOM 870 C C . ARG A 1 115 ? -26.222 -7.735 31.313 1.00 88.25 115 ARG A C 1
ATOM 872 O O . ARG A 1 115 ? -26.842 -8.602 30.710 1.00 88.25 115 ARG A O 1
ATOM 879 N N . PHE A 1 116 ? -25.892 -6.565 30.771 1.00 88.00 116 PHE A N 1
ATOM 880 C CA . PHE A 1 116 ? -26.236 -6.159 29.407 1.00 88.00 116 PHE A CA 1
ATOM 881 C C . PHE A 1 116 ? -25.144 -6.519 28.391 1.00 88.00 116 PHE A C 1
ATOM 883 O O . PHE A 1 116 ? -25.372 -6.429 27.189 1.00 88.00 116 PHE A O 1
ATOM 890 N N . LEU A 1 117 ? -23.967 -6.949 28.859 1.00 87.44 117 LEU A N 1
ATOM 891 C CA . LEU A 1 117 ? -22.795 -7.236 28.033 1.00 87.44 117 LEU A CA 1
ATOM 892 C C . LEU A 1 117 ? -22.218 -8.626 28.361 1.00 87.44 117 LEU A C 1
ATOM 894 O O . LEU A 1 117 ? -21.139 -8.726 28.949 1.00 87.44 117 LEU A O 1
ATOM 898 N N . PRO A 1 118 ? -22.904 -9.718 27.973 1.00 80.06 118 PRO A N 1
ATOM 899 C CA . PRO A 1 118 ? -22.541 -11.079 28.385 1.00 80.06 118 PRO A CA 1
ATOM 900 C C . PRO A 1 118 ? -21.185 -11.558 27.839 1.00 80.06 118 PRO A C 1
ATOM 902 O O . PRO A 1 118 ? -20.586 -12.472 28.397 1.00 80.06 118 PRO A O 1
ATOM 905 N N . GLY A 1 119 ? -20.679 -10.943 26.765 1.00 83.56 119 GLY A N 1
ATOM 906 C CA . GLY A 1 119 ? -19.363 -11.246 26.191 1.00 83.56 119 GLY A CA 1
ATOM 907 C C . GLY A 1 119 ? -18.194 -10.502 26.843 1.00 83.56 119 GLY A C 1
ATOM 908 O O . GLY A 1 119 ? -17.043 -10.725 26.465 1.00 83.56 119 GLY A O 1
ATOM 909 N N . LYS A 1 120 ? -18.458 -9.600 27.797 1.00 85.19 120 LYS A N 1
ATOM 910 C CA . LYS A 1 120 ? -17.432 -8.774 28.440 1.00 85.19 120 LYS A CA 1
ATOM 911 C C . LYS A 1 120 ? -17.136 -9.272 29.843 1.00 85.19 120 LYS A C 1
ATOM 913 O O . LYS A 1 120 ? -18.018 -9.511 30.660 1.00 85.19 120 LYS A O 1
ATOM 918 N N . THR A 1 121 ? -15.850 -9.399 30.140 1.00 81.69 121 THR A N 1
ATOM 919 C CA . THR A 1 121 ? -15.390 -9.775 31.474 1.00 81.69 121 THR A CA 1
ATOM 920 C C . THR A 1 121 ? -15.526 -8.601 32.438 1.00 81.69 121 THR A C 1
ATOM 922 O O . THR A 1 121 ? -15.328 -7.443 32.070 1.00 81.69 121 THR A O 1
ATOM 925 N N . ALA A 1 122 ? -15.759 -8.904 33.716 1.00 78.06 122 ALA A N 1
ATOM 926 C CA . ALA A 1 122 ? -15.742 -7.914 34.791 1.00 78.06 122 ALA A CA 1
ATOM 927 C C . ALA A 1 122 ? -14.485 -7.025 34.728 1.00 78.06 122 ALA A C 1
ATOM 929 O O . ALA A 1 122 ? -14.570 -5.804 34.800 1.00 78.06 122 ALA A O 1
ATOM 930 N N . LYS A 1 123 ? -13.308 -7.619 34.490 1.00 75.94 123 LYS A N 1
ATOM 931 C CA . LYS A 1 123 ? -12.040 -6.884 34.383 1.00 75.94 123 LYS A CA 1
ATOM 932 C C . LYS A 1 123 ? -12.048 -5.825 33.272 1.00 75.94 123 LYS A C 1
ATOM 934 O O . LYS A 1 123 ? -11.486 -4.754 33.480 1.00 75.94 123 LYS A O 1
ATOM 939 N N . GLN A 1 124 ? -12.694 -6.092 32.135 1.00 75.25 124 GLN A N 1
ATOM 940 C CA . GLN A 1 124 ? -12.839 -5.114 31.048 1.00 75.25 124 GLN A CA 1
ATOM 941 C C . GLN A 1 124 ? -13.728 -3.930 31.455 1.00 75.25 124 GLN A C 1
ATOM 943 O O . GLN A 1 124 ? -13.461 -2.813 31.034 1.00 75.25 124 GLN A O 1
ATOM 948 N N . LEU A 1 125 ? -14.719 -4.155 32.322 1.00 75.50 125 LEU A N 1
ATOM 949 C CA . LEU A 1 125 ? -15.600 -3.111 32.856 1.00 75.50 125 LEU A CA 1
ATOM 950 C C . LEU A 1 125 ? -14.945 -2.295 33.992 1.00 75.50 125 LEU A C 1
ATOM 952 O O . LEU A 1 125 ? -15.264 -1.121 34.155 1.00 75.50 125 LEU A O 1
ATOM 956 N N . TYR A 1 126 ? -14.030 -2.898 34.766 1.00 69.19 126 TYR A N 1
ATOM 957 C CA . TYR A 1 126 ? -13.372 -2.267 35.926 1.00 69.19 126 TYR A CA 1
ATOM 958 C C . TYR A 1 126 ? -12.013 -1.612 35.643 1.00 69.19 126 TYR A C 1
ATOM 960 O O . TYR A 1 126 ? -11.605 -0.734 36.401 1.00 69.19 126 TYR A O 1
ATOM 968 N N . SER A 1 127 ? -11.257 -2.064 34.636 1.00 60.19 127 SER A N 1
ATOM 969 C CA . SER A 1 127 ? -9.913 -1.520 34.368 1.00 60.19 127 SER A CA 1
ATOM 970 C C . SER A 1 127 ? -9.963 -0.029 33.998 1.00 60.19 127 SER A C 1
ATOM 972 O O . SER A 1 127 ? -10.998 0.435 33.556 1.00 60.19 127 SER A O 1
ATOM 974 N N . GLY A 1 128 ? -8.868 0.733 34.149 1.00 47.91 128 GLY A N 1
ATOM 975 C CA . GLY A 1 128 ? -8.810 2.181 33.838 1.00 47.91 128 GLY A CA 1
ATOM 976 C C . GLY A 1 128 ? -9.092 2.557 32.371 1.00 47.91 128 GLY A C 1
ATOM 977 O O . GLY A 1 128 ? -9.273 3.728 32.062 1.00 47.91 128 GLY A O 1
ATOM 978 N N . ALA A 1 129 ? -9.200 1.559 31.487 1.00 47.16 129 ALA A N 1
ATOM 979 C CA . ALA A 1 129 ? -9.857 1.635 30.180 1.00 47.16 129 ALA A CA 1
ATOM 980 C C . ALA A 1 129 ? -11.346 1.236 30.282 1.00 47.16 129 ALA A C 1
ATOM 982 O O . ALA A 1 129 ? -11.863 0.512 29.435 1.00 47.16 129 ALA A O 1
ATOM 983 N N . GLY A 1 130 ? -11.993 1.604 31.386 1.00 52.62 130 GLY A N 1
ATOM 984 C CA . GLY A 1 130 ? -13.364 1.237 31.718 1.00 52.62 130 GLY A CA 1
ATOM 985 C C . GLY A 1 130 ? -14.334 2.137 30.979 1.00 52.62 130 GLY A C 1
ATOM 986 O O . GLY A 1 130 ? -13.948 2.822 30.037 1.00 52.62 130 GLY A O 1
ATOM 987 N N . VAL A 1 131 ? -15.577 2.181 31.443 1.00 54.59 131 VAL A N 1
ATOM 988 C CA . VAL A 1 131 ? -16.661 2.956 30.829 1.00 54.59 131 VAL A CA 1
ATOM 989 C C . VAL A 1 131 ? -16.216 4.375 30.422 1.00 54.59 131 VAL A C 1
ATOM 991 O O . VAL A 1 131 ? -16.265 4.724 29.248 1.00 54.59 131 VAL A O 1
ATOM 994 N N . LEU A 1 132 ? -15.606 5.129 31.342 1.00 51.88 132 LEU A N 1
ATOM 995 C CA . LEU A 1 132 ? -15.089 6.482 31.086 1.00 51.88 132 LEU A CA 1
ATOM 996 C C . LEU A 1 132 ? -13.893 6.541 30.116 1.00 51.88 132 LEU A C 1
ATOM 998 O O . LEU A 1 132 ? -13.789 7.481 29.334 1.00 51.88 132 LEU A O 1
ATOM 1002 N N . GLY A 1 133 ? -12.999 5.548 30.129 1.00 55.91 133 GLY A N 1
ATOM 1003 C CA . GLY A 1 133 ? -11.848 5.490 29.216 1.00 55.91 133 GLY A CA 1
ATOM 1004 C C . GLY A 1 133 ? -12.241 5.079 27.793 1.00 55.91 133 GLY A C 1
ATOM 1005 O O . GLY A 1 133 ? -11.690 5.596 26.823 1.00 55.91 133 GLY A O 1
ATOM 1006 N N . VAL A 1 134 ? -13.235 4.193 27.670 1.00 59.31 134 VAL A N 1
ATOM 1007 C CA . VAL A 1 134 ? -13.852 3.803 26.396 1.00 59.31 134 VAL A CA 1
ATOM 1008 C C . VAL A 1 134 ? -14.613 4.985 25.808 1.00 59.31 134 VAL A C 1
ATOM 1010 O O . VAL A 1 134 ? -14.394 5.300 24.646 1.00 59.31 134 VAL A O 1
ATOM 1013 N N . ILE A 1 135 ? -15.424 5.685 26.608 1.00 58.44 135 ILE A N 1
ATOM 1014 C CA . ILE A 1 135 ? -16.192 6.862 26.177 1.00 58.44 135 ILE A CA 1
ATOM 1015 C C . ILE A 1 135 ? -15.263 8.015 25.767 1.00 58.44 135 ILE A C 1
ATOM 1017 O O . ILE A 1 135 ? -15.455 8.593 24.698 1.00 58.44 135 ILE A O 1
ATOM 1021 N N . SER A 1 136 ? -14.216 8.307 26.549 1.00 56.47 136 SER A N 1
ATOM 1022 C CA . SER A 1 136 ? -13.238 9.359 26.223 1.00 56.47 136 SER A CA 1
ATOM 1023 C C . SER A 1 136 ? -12.478 9.059 24.926 1.00 56.47 136 SER A C 1
ATOM 1025 O O . SER A 1 136 ? -12.352 9.933 24.074 1.00 56.47 136 SER A O 1
ATOM 1027 N N . GLY A 1 137 ? -12.024 7.814 24.725 1.00 57.25 137 GLY A N 1
ATOM 1028 C CA . GLY A 1 137 ? -11.333 7.412 23.494 1.00 57.25 137 GLY A CA 1
ATOM 1029 C C . GLY A 1 137 ? -12.245 7.322 22.263 1.00 57.25 137 GLY A C 1
ATOM 1030 O O . GLY A 1 137 ? -11.773 7.488 21.136 1.00 57.25 137 GLY A O 1
ATOM 1031 N N . TYR A 1 138 ? -13.546 7.074 22.456 1.00 56.62 138 TYR A N 1
ATOM 1032 C CA . TYR A 1 138 ? -14.542 7.088 21.381 1.00 56.62 138 TYR A CA 1
ATOM 1033 C C . TYR A 1 138 ? -14.853 8.510 20.910 1.00 56.62 138 TYR A C 1
ATOM 1035 O O . TYR A 1 138 ? -14.871 8.769 19.709 1.00 56.62 138 TYR A O 1
ATOM 1043 N N . LEU A 1 139 ? -15.043 9.438 21.853 1.00 52.12 139 LEU A N 1
ATOM 1044 C CA . LEU A 1 139 ? -15.296 10.850 21.558 1.00 52.12 139 LEU A CA 1
ATOM 1045 C C . LEU A 1 139 ? -14.095 11.499 20.854 1.00 52.12 139 LEU A C 1
ATOM 1047 O O . LEU A 1 139 ? -14.273 12.139 19.821 1.00 52.12 139 LEU A O 1
ATOM 1051 N N . GLU A 1 140 ? -12.865 11.224 21.301 1.00 49.22 140 GLU A N 1
ATOM 1052 C CA . GLU A 1 140 ? -11.652 11.710 20.623 1.00 49.22 140 GLU A CA 1
ATOM 1053 C C . GLU A 1 140 ? -11.505 11.160 19.193 1.00 49.22 140 GLU A C 1
ATOM 1055 O O . GLU A 1 140 ? -11.018 11.852 18.297 1.00 49.22 140 GLU A O 1
ATOM 1060 N N . ARG A 1 141 ? -11.951 9.924 18.932 1.00 49.22 141 ARG A N 1
ATOM 1061 C CA . ARG A 1 141 ? -11.928 9.339 17.583 1.00 49.22 141 ARG A CA 1
ATOM 1062 C C . ARG A 1 141 ? -12.981 9.958 16.653 1.00 49.22 141 ARG A C 1
ATOM 1064 O O . ARG A 1 141 ? -12.728 10.036 15.451 1.00 49.22 141 ARG A O 1
ATOM 1071 N N . CYS A 1 142 ? -14.100 10.445 17.191 1.00 41.31 142 CYS A N 1
ATOM 1072 C CA . CYS A 1 142 ? -15.091 11.224 16.444 1.00 41.31 142 CYS A CA 1
ATOM 1073 C C . CYS A 1 142 ? -14.602 12.655 16.146 1.00 41.31 142 CYS A C 1
ATOM 1075 O O . CYS A 1 142 ? -14.777 13.128 15.023 1.00 41.31 142 CYS A O 1
ATOM 1077 N N . ASP A 1 143 ? -13.901 13.305 17.080 1.00 38.56 143 ASP A N 1
ATOM 1078 C CA . ASP A 1 143 ? -13.352 14.658 16.878 1.00 38.56 143 ASP A CA 1
ATOM 1079 C C . ASP A 1 143 ? -12.167 14.691 15.892 1.00 38.56 143 ASP A C 1
ATOM 1081 O O . ASP A 1 143 ? -12.008 15.641 15.118 1.00 38.56 143 ASP A O 1
ATOM 1085 N N . TYR A 1 144 ? -11.368 13.621 15.811 1.00 36.16 144 TYR A N 1
ATOM 1086 C CA . TYR A 1 144 ? -10.304 13.510 14.799 1.00 36.16 144 TYR A CA 1
ATOM 1087 C C . TYR A 1 144 ? -10.830 13.401 13.357 1.00 36.16 144 TYR A C 1
ATOM 1089 O O . TYR A 1 144 ? -10.111 13.746 12.413 1.00 36.16 144 TYR A O 1
ATOM 1097 N N . ASN A 1 145 ? -12.079 12.969 13.163 1.00 41.44 145 ASN A N 1
ATOM 1098 C CA . ASN A 1 145 ? -12.732 12.981 11.851 1.00 41.44 145 ASN A CA 1
ATOM 1099 C C . ASN A 1 145 ? -13.260 14.378 11.469 1.00 41.44 145 ASN A C 1
ATOM 1101 O O . ASN A 1 145 ? -13.442 14.652 10.287 1.00 41.44 145 ASN A O 1
ATOM 1105 N N . TRP A 1 146 ? -13.439 15.285 12.439 1.00 39.91 146 TRP A N 1
ATOM 1106 C CA . TRP A 1 146 ? -13.803 16.686 12.193 1.00 39.91 146 TRP A CA 1
ATOM 1107 C C . TRP A 1 146 ? -12.581 17.553 11.837 1.00 39.91 146 TRP A C 1
ATOM 1109 O O . TRP A 1 146 ? -12.647 18.402 10.949 1.00 39.91 146 TRP A O 1
ATOM 1119 N N . LEU A 1 147 ? -11.431 17.314 12.481 1.00 38.47 147 LEU A N 1
ATOM 1120 C CA . LEU A 1 147 ? -10.194 18.088 12.270 1.00 38.47 147 LEU A CA 1
ATOM 1121 C C . LEU A 1 147 ? -9.344 17.637 11.067 1.00 38.47 147 LEU A C 1
ATOM 1123 O O . LEU A 1 147 ? -8.408 18.340 10.688 1.00 38.47 147 LEU A O 1
ATOM 1127 N N . SER A 1 148 ? -9.638 16.489 10.448 1.00 40.22 148 SER A N 1
ATOM 1128 C CA . SER A 1 148 ? -8.828 15.927 9.350 1.00 40.22 148 SER A CA 1
ATOM 1129 C C . SER A 1 148 ? -9.224 16.388 7.940 1.00 40.22 148 SER A C 1
ATOM 1131 O O . SER A 1 148 ? -8.670 15.892 6.962 1.00 40.22 148 SER A O 1
ATOM 1133 N N . GLY A 1 149 ? -10.104 17.389 7.812 1.00 37.50 149 GLY A N 1
ATOM 1134 C CA . GLY A 1 149 ? -10.181 18.226 6.606 1.00 37.50 149 GLY A CA 1
ATOM 1135 C C . GLY A 1 149 ? -10.561 17.517 5.300 1.00 37.50 149 GLY A C 1
ATOM 1136 O O . GLY A 1 149 ? -10.296 18.056 4.228 1.00 37.50 149 GLY A O 1
ATOM 1137 N N . ASN A 1 150 ? -11.197 16.347 5.353 1.00 37.41 150 ASN A N 1
ATOM 1138 C CA . ASN A 1 150 ? -11.761 15.713 4.164 1.00 37.41 150 ASN A CA 1
ATOM 1139 C C . ASN A 1 150 ? -13.188 16.221 3.938 1.00 37.41 150 ASN A C 1
ATOM 1141 O O . ASN A 1 150 ? -14.167 15.585 4.318 1.00 37.41 150 ASN A O 1
ATOM 1145 N N . TYR A 1 151 ? -13.297 17.386 3.298 1.00 47.91 151 TYR A N 1
ATOM 1146 C CA . TYR A 1 151 ? -14.526 17.790 2.622 1.00 47.91 151 TYR A CA 1
ATOM 1147 C C . TYR A 1 151 ? -14.764 16.847 1.438 1.00 47.91 151 TYR A C 1
ATOM 1149 O O . TYR A 1 151 ? -14.233 17.050 0.349 1.00 47.91 151 TYR A O 1
ATOM 1157 N N . ALA A 1 152 ? -15.574 15.818 1.658 1.00 39.31 152 ALA A N 1
ATOM 1158 C CA . ALA A 1 152 ? -16.260 15.098 0.599 1.00 39.31 152 ALA A CA 1
ATOM 1159 C C . ALA A 1 152 ? -17.742 15.006 0.979 1.00 39.31 152 ALA A C 1
ATOM 1161 O O . ALA A 1 152 ? -18.176 14.076 1.645 1.00 39.31 152 ALA A O 1
ATOM 1162 N N . GLU A 1 153 ? -18.459 16.039 0.539 1.00 37.25 153 GLU A N 1
ATOM 1163 C CA . GLU A 1 153 ? -19.914 16.161 0.408 1.00 37.25 153 GLU A CA 1
ATOM 1164 C C . GLU A 1 153 ? -20.783 16.196 1.686 1.00 37.25 153 GLU A C 1
ATOM 1166 O O . GLU A 1 153 ? -20.619 15.401 2.612 1.00 37.25 153 GLU A O 1
ATOM 1171 N N . PRO A 1 154 ? -21.754 17.131 1.760 1.00 38.34 154 PRO A N 1
ATOM 1172 C CA . PRO A 1 154 ? -22.632 17.261 2.911 1.00 38.34 154 PRO A CA 1
ATOM 1173 C C . PRO A 1 154 ? -23.653 16.117 2.924 1.00 38.34 154 PRO A C 1
ATOM 1175 O O . PRO A 1 154 ? -24.701 16.187 2.282 1.00 38.34 154 PRO A O 1
ATOM 1178 N N . MET A 1 155 ? -23.391 15.082 3.723 1.00 33.75 155 MET A N 1
ATOM 1179 C CA . MET A 1 155 ? -24.463 14.247 4.260 1.00 33.75 155 MET A CA 1
ATOM 1180 C C . MET A 1 155 ? -25.359 15.160 5.101 1.00 33.75 155 MET A C 1
ATOM 1182 O O . MET A 1 155 ? -25.016 15.566 6.211 1.00 33.75 155 MET A O 1
ATOM 1186 N N . THR A 1 156 ? -26.507 15.525 4.536 1.00 44.31 156 THR A N 1
ATOM 1187 C CA . THR A 1 156 ? -27.599 16.240 5.202 1.00 44.31 156 THR A CA 1
ATOM 1188 C C . THR A 1 156 ? -28.284 15.312 6.204 1.00 44.31 156 THR A C 1
ATOM 1190 O O . THR A 1 156 ? -29.465 14.988 6.107 1.00 44.31 156 THR A O 1
ATOM 1193 N N . SER A 1 157 ? -27.540 14.886 7.220 1.00 37.56 157 SER A N 1
ATOM 1194 C CA . SER A 1 157 ? -28.076 14.188 8.380 1.00 37.56 157 SER A CA 1
ATOM 1195 C C . SER A 1 157 ? -28.714 15.224 9.292 1.00 37.56 157 SER A C 1
ATOM 1197 O O . SER A 1 157 ? -28.104 15.738 10.227 1.00 37.56 157 SER A O 1
ATOM 1199 N N . THR A 1 158 ? -29.957 15.578 8.980 1.00 39.34 158 THR A N 1
ATOM 1200 C CA . THR A 1 158 ? -30.785 16.418 9.843 1.00 39.34 158 THR A CA 1
ATOM 1201 C C . THR A 1 158 ? -31.102 15.623 11.110 1.00 39.34 158 THR A C 1
ATOM 1203 O O . THR A 1 158 ? -32.079 14.880 11.161 1.00 39.34 158 THR A O 1
ATOM 1206 N N . ILE A 1 159 ? -30.272 15.758 12.142 1.00 40.34 159 ILE A N 1
ATOM 1207 C CA . ILE A 1 159 ? -30.584 15.251 13.477 1.00 40.34 159 ILE A CA 1
ATOM 1208 C C . ILE A 1 159 ? -31.614 16.207 14.087 1.00 40.34 159 ILE A C 1
ATOM 1210 O O . ILE A 1 159 ? -31.291 17.298 14.552 1.00 40.34 159 ILE A O 1
ATOM 1214 N N . ARG A 1 160 ? -32.890 15.813 14.040 1.00 36.66 160 ARG A N 1
ATOM 1215 C CA . ARG A 1 160 ? -33.969 16.486 14.770 1.00 36.66 160 ARG A CA 1
ATOM 1216 C C . ARG A 1 160 ? -34.005 15.954 16.197 1.00 36.66 160 ARG A C 1
ATOM 1218 O O . ARG A 1 160 ? -34.623 14.927 16.455 1.00 36.66 160 ARG A O 1
ATOM 1225 N N . ILE A 1 161 ? -33.390 16.677 17.127 1.00 44.97 161 ILE A N 1
ATOM 1226 C CA . ILE A 1 161 ? -33.669 16.521 18.557 1.00 44.97 161 ILE A CA 1
ATOM 1227 C C . ILE A 1 161 ? -34.649 17.633 18.944 1.00 44.97 161 ILE A C 1
ATOM 1229 O O . ILE A 1 161 ? -34.308 18.810 18.923 1.00 44.97 161 ILE A O 1
ATOM 1233 N N . LEU A 1 162 ? -35.891 17.235 19.234 1.00 42.59 162 LEU A N 1
ATOM 1234 C CA . LEU A 1 162 ? -36.859 17.964 20.065 1.00 42.59 162 LEU A CA 1
ATOM 1235 C C . LEU A 1 162 ? -36.965 19.489 19.831 1.00 42.59 162 LEU A C 1
ATOM 1237 O O . LEU A 1 162 ? -36.785 20.279 20.750 1.00 42.59 162 LEU A O 1
ATOM 1241 N N . GLY A 1 163 ? -37.310 19.912 18.611 1.00 36.69 163 GLY A N 1
ATOM 1242 C CA . GLY A 1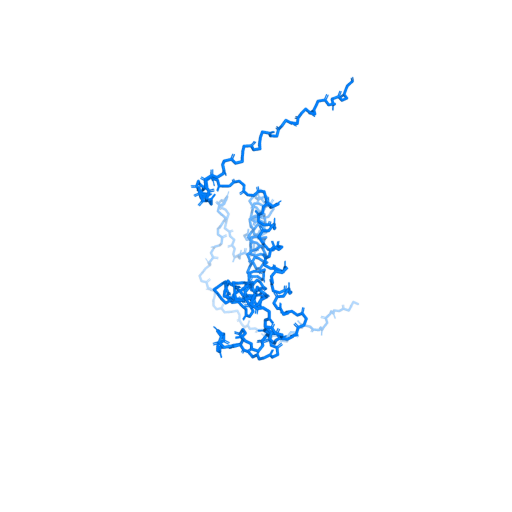 163 ? -37.961 21.212 18.379 1.00 36.69 163 GLY A CA 1
ATOM 1243 C C . GLY A 1 163 ? -37.164 22.492 18.678 1.00 36.69 163 GLY A C 1
ATOM 1244 O O . GLY A 1 163 ? -37.758 23.566 18.652 1.00 36.69 163 GLY A O 1
ATOM 1245 N N . LEU A 1 164 ? -35.852 22.429 18.915 1.00 37.94 164 LEU A N 1
ATOM 1246 C CA . LEU A 1 164 ? -35.017 23.616 19.130 1.00 37.94 164 LEU A CA 1
ATOM 1247 C C . LEU A 1 164 ? -34.055 23.821 17.957 1.00 37.94 164 LEU A C 1
ATOM 1249 O O . LEU A 1 164 ? -33.032 23.153 17.827 1.00 37.94 164 LEU A O 1
ATOM 1253 N N . SER A 1 165 ? -34.384 24.774 17.088 1.00 34.69 165 SER A N 1
ATOM 1254 C CA . SER A 1 165 ? -33.490 25.274 16.043 1.00 34.69 165 SER A CA 1
ATOM 1255 C C . SER A 1 165 ? -32.463 26.230 16.653 1.00 34.69 165 SER A C 1
ATOM 1257 O O . SER A 1 165 ? -32.754 27.406 16.869 1.00 34.69 165 SER A O 1
ATOM 1259 N N . ILE A 1 166 ? -31.254 25.738 16.923 1.00 41.34 166 ILE A N 1
ATOM 1260 C CA . ILE A 1 166 ? -30.118 26.583 17.307 1.00 41.34 166 ILE A CA 1
ATOM 1261 C C . ILE A 1 166 ? -29.444 27.079 16.021 1.00 41.34 166 ILE A C 1
ATOM 1263 O O . ILE A 1 166 ? -28.682 26.365 15.376 1.00 41.34 166 ILE A O 1
ATOM 1267 N N . SER A 1 167 ? -29.749 28.318 15.628 1.00 36.19 167 SER A N 1
ATOM 1268 C CA . SER A 1 167 ? -29.050 29.027 14.551 1.00 36.19 167 SER A CA 1
ATOM 1269 C C . SER A 1 167 ? -27.783 29.677 15.108 1.00 36.19 167 SER A C 1
ATOM 1271 O O . SER A 1 167 ? -27.821 30.819 15.564 1.00 36.19 167 SER A O 1
ATOM 1273 N N . LEU A 1 168 ? -26.643 28.992 15.029 1.00 40.88 168 LEU A N 1
ATOM 1274 C CA . LEU A 1 168 ? -25.341 29.629 15.238 1.00 40.88 168 LEU A CA 1
ATOM 1275 C C . LEU A 1 168 ? -24.949 30.390 13.964 1.00 40.88 168 LEU A C 1
ATOM 1277 O O . LEU A 1 168 ? -24.262 29.870 13.087 1.00 40.88 168 LEU A O 1
ATOM 1281 N N . ARG A 1 169 ? -25.395 31.649 13.850 1.00 40.66 169 ARG A N 1
ATOM 1282 C CA . ARG A 1 169 ? -24.738 32.616 12.961 1.00 40.66 169 ARG A CA 1
ATOM 1283 C C . ARG A 1 169 ? -23.395 32.956 13.596 1.00 40.66 169 ARG A C 1
ATOM 1285 O O . ARG A 1 169 ? -23.343 33.755 14.525 1.00 40.66 169 ARG A O 1
ATOM 1292 N N . SER A 1 170 ? -22.320 32.343 13.111 1.00 36.62 170 SER A N 1
ATOM 1293 C CA . SER A 1 170 ? -20.976 32.790 13.460 1.00 36.62 170 SER A CA 1
ATOM 1294 C C . SER A 1 170 ? -20.679 34.068 12.680 1.00 36.62 170 SER A C 1
ATOM 1296 O O . SER A 1 170 ? -20.324 34.044 11.503 1.00 36.62 170 SER A O 1
ATOM 1298 N N . THR A 1 171 ? -20.895 35.209 13.326 1.00 51.03 171 THR A N 1
ATOM 1299 C CA . THR A 1 171 ? -20.240 36.458 12.956 1.00 51.03 171 THR A CA 1
ATOM 1300 C C . THR A 1 171 ? -18.780 36.335 13.359 1.00 51.03 171 THR A C 1
ATOM 1302 O O . THR A 1 171 ? -18.453 36.376 14.542 1.00 51.03 171 THR A O 1
ATOM 1305 N N . SER A 1 172 ? -17.889 36.185 12.387 1.00 39.34 172 SER A N 1
ATOM 1306 C CA . SER A 1 172 ? -16.466 36.445 12.586 1.00 39.34 172 SER A CA 1
ATOM 1307 C C . SER A 1 172 ? -16.002 37.431 11.527 1.00 39.34 172 SER A C 1
ATOM 1309 O O . SER A 1 172 ? -15.626 37.081 10.414 1.00 39.34 172 SER A O 1
ATOM 1311 N N . LEU A 1 173 ? -16.090 38.699 11.927 1.00 47.22 173 LEU A N 1
ATOM 1312 C CA . LEU A 1 173 ? -15.168 39.750 11.533 1.00 47.22 173 LEU A CA 1
ATOM 1313 C C . LEU A 1 173 ? -13.746 39.283 11.854 1.00 47.22 173 LEU A C 1
ATOM 1315 O O . LEU A 1 173 ? -13.407 39.200 13.027 1.00 47.22 173 LEU A O 1
ATOM 1319 N N . LEU A 1 174 ? -12.920 39.038 10.841 1.00 41.44 174 LEU A N 1
ATOM 1320 C CA . LEU A 1 174 ? -11.470 39.205 10.937 1.00 41.44 174 LEU A CA 1
ATOM 1321 C C . LEU A 1 174 ? -10.942 39.629 9.564 1.00 41.44 174 LEU A C 1
ATOM 1323 O O . LEU A 1 174 ? -10.659 38.804 8.703 1.00 41.44 174 LEU A O 1
ATOM 1327 N N . ALA A 1 175 ? -10.798 40.939 9.381 1.00 37.25 175 ALA A N 1
ATOM 1328 C CA . ALA A 1 175 ? -9.897 41.513 8.393 1.00 37.25 175 ALA A CA 1
ATOM 1329 C C . ALA A 1 175 ? -8.899 42.408 9.139 1.00 37.25 175 ALA A C 1
ATOM 1331 O O . ALA A 1 175 ? -9.047 43.623 9.189 1.00 37.25 175 ALA A O 1
ATOM 1332 N N . PHE A 1 176 ? -7.895 41.783 9.756 1.00 35.03 176 PHE A N 1
ATOM 1333 C CA . PHE A 1 176 ? -6.592 42.414 9.955 1.00 35.03 176 PHE A CA 1
ATOM 1334 C C . PHE A 1 176 ? -5.704 41.931 8.810 1.00 35.03 176 PHE A C 1
ATOM 1336 O O . PHE A 1 176 ? -5.132 40.845 8.861 1.00 35.03 176 PHE A O 1
ATOM 1343 N N . GLY A 1 177 ? -5.668 42.721 7.739 1.00 34.88 177 GLY A N 1
ATOM 1344 C CA . GLY A 1 177 ? -4.653 42.627 6.701 1.00 34.88 177 GLY A CA 1
ATOM 1345 C C . GLY A 1 177 ? -3.552 43.632 7.011 1.00 34.88 177 GLY A C 1
ATOM 1346 O O . GLY A 1 177 ? -3.812 44.831 7.047 1.00 34.88 177 GLY A O 1
ATOM 1347 N N . CYS A 1 178 ? -2.341 43.133 7.247 1.00 35.81 178 CYS A N 1
ATOM 1348 C CA . CYS A 1 178 ? -1.123 43.912 7.086 1.00 35.81 178 CYS A CA 1
ATOM 1349 C C . CYS A 1 178 ? -0.888 44.172 5.592 1.00 35.81 178 CYS A C 1
ATOM 1351 O O . CYS A 1 178 ? -0.762 43.219 4.821 1.00 35.81 178 CYS A O 1
ATOM 1353 N N . ALA A 1 179 ? -0.777 45.447 5.230 1.00 41.84 179 ALA A N 1
ATOM 1354 C CA . ALA A 1 179 ? 0.156 45.983 4.245 1.00 41.84 179 ALA A CA 1
ATOM 1355 C C . ALA A 1 179 ? 0.480 47.421 4.664 1.00 41.84 179 ALA A C 1
ATOM 1357 O O . ALA A 1 179 ? -0.485 48.150 4.994 1.00 41.84 179 ALA A O 1
#

InterPro domains:
  IPR001005 SANT/Myb domain [cd00167] (86-127)
  IPR013087 Zinc finger C2H2-type [PS00028] (27-48)
  IPR013087 Zinc finger C2H2-type [PS50157] (25-48)

Secondary structure (DSSP, 8-state):
----TTS------PPPPP------EE-TTSS-EESSHHHHHHHHHHH-HHHHHHHHHHHHHHHHHHHHHHHHHHHHHHHHHTS-SS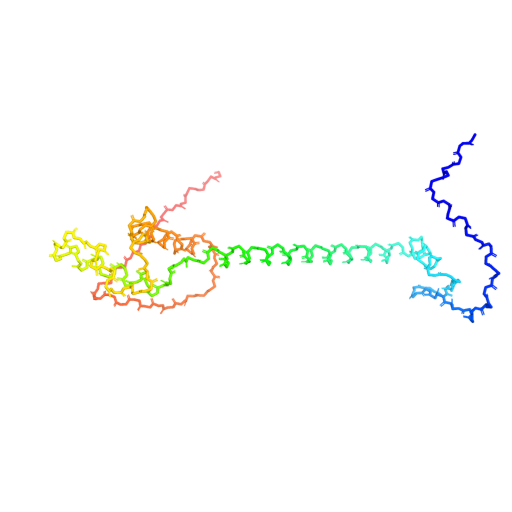-HHHHHHHHHHHHHHHHTT-S-HHHHHTTT-TTS-HHHHHSTTSHHHHHHHHHHHHHHHHHT-------------TT----------------

pLDDT: mean 70.84, std 21.73, range [33.75, 98.06]

Radius of gyration: 34.71 Å; chains: 1; bounding box: 88×74×80 Å

Foldseek 3Di:
DDDPPPDDPVDDPPDPDPDDPQPWDAAPVDRDTDSDPVVNLVCCVPVVVVVVVVVVVVVVVVVVVVVVVVVVVVVVVVVVVVPDPDDPVLLVLLVVQLVVCVVVVPPPSLVVSCVVPVPDDSCQCPPPCHNVVVVVVVVVVVVCVVPVPPPDDDPPPPPDDDPDDDDPPDDDDDPPDDD

Organism: Octopus vulgaris (NCBI:txid6645)

Sequence (179 aa):
MRCHAGRCDGGAFRAPAPSPALVSFDCDHCSRSFLTAVGRSQHIRHKHPAVANARRIAARLEQIAKKRADRAAAAEAIGQRRRSCWSDEEVAVLVEKESELIKTGVKQINAAIARFLPGKTAKQLYSGAGVLGVISGYLERCDYNWLSGNYAEPMTSTIRILGLSISLRSTSLLAFGCA